Protein AF-A0A842XKR8-F1 (afdb_monomer)

pLDDT: mean 94.89, std 3.18, range [79.81, 97.69]

Radius of gyration: 11.45 Å; Cα contacts (8 Å, |Δi|>4): 57; chains: 1; bounding box: 26×29×23 Å

Mean predicted aligned error: 2.75 Å

Secondary structure (DSSP, 8-state):
-BHHHHHHHHHTT--TT--HHHHHHIIIIIITTTTSEEEEETTEEEE-HHHHHHHHHH-

Structure (mmCIF, N/CA/C/O backbone):
data_AF-A0A842XKR8-F1
#
_entry.id   AF-A0A842XKR8-F1
#
loop_
_atom_site.group_PDB
_atom_site.id
_atom_site.type_symbol
_atom_site.label_atom_id
_atom_site.label_alt_id
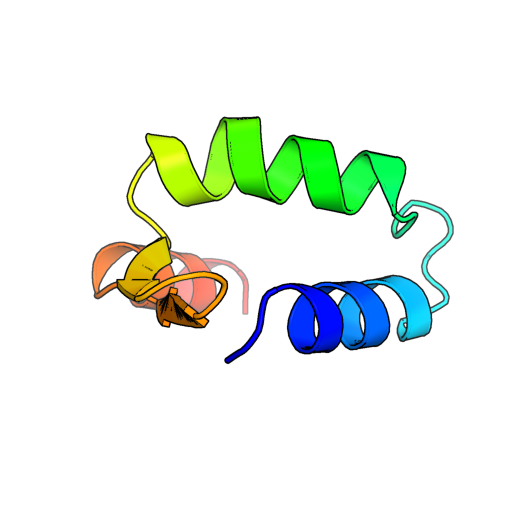_atom_site.label_comp_id
_atom_site.label_asym_id
_atom_site.label_entity_id
_atom_site.label_seq_id
_atom_site.pdbx_PDB_ins_code
_atom_site.Cartn_x
_atom_site.Cartn_y
_atom_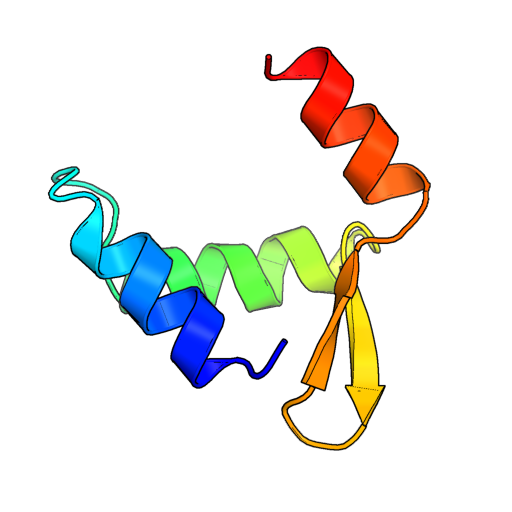site.Cartn_z
_atom_site.occupancy
_atom_site.B_iso_or_equiv
_atom_site.auth_seq_id
_atom_site.auth_comp_id
_atom_site.auth_asym_id
_atom_site.auth_atom_id
_atom_site.pdbx_PDB_model_num
ATOM 1 N N . MET A 1 1 ? -7.029 -2.168 -7.166 1.00 90.06 1 MET A N 1
ATOM 2 C CA . MET A 1 1 ? -5.900 -2.121 -8.126 1.00 90.06 1 MET A CA 1
ATOM 3 C C . MET A 1 1 ? -4.997 -3.318 -7.895 1.00 90.06 1 MET A C 1
ATOM 5 O O . MET A 1 1 ? -4.878 -3.733 -6.741 1.00 90.06 1 MET A O 1
ATOM 9 N N . HIS A 1 2 ? -4.395 -3.884 -8.946 1.00 96.00 2 HIS A N 1
ATOM 10 C CA . HIS A 1 2 ? -3.410 -4.948 -8.760 1.00 96.00 2 HIS A CA 1
ATOM 11 C C . HIS A 1 2 ? -2.086 -4.374 -8.253 1.00 96.00 2 HIS A C 1
ATOM 13 O O . HIS A 1 2 ? -1.702 -3.271 -8.633 1.00 96.00 2 HIS A O 1
ATOM 19 N N . TYR A 1 3 ? -1.377 -5.136 -7.419 1.00 95.25 3 TYR A N 1
ATOM 20 C CA . TYR A 1 3 ? -0.051 -4.781 -6.900 1.00 95.25 3 TYR A CA 1
ATOM 21 C C . TYR A 1 3 ? 0.900 -4.306 -8.001 1.00 95.25 3 TYR A C 1
ATOM 23 O O . TYR A 1 3 ? 1.508 -3.250 -7.875 1.00 95.25 3 TYR A O 1
ATOM 31 N N . THR A 1 4 ? 0.967 -5.059 -9.100 1.00 95.81 4 THR A N 1
ATOM 32 C CA . THR A 1 4 ? 1.841 -4.774 -10.242 1.00 95.81 4 THR A CA 1
ATOM 33 C C . THR A 1 4 ? 1.506 -3.455 -10.922 1.00 95.81 4 THR A C 1
ATOM 35 O O . THR A 1 4 ? 2.405 -2.767 -11.390 1.00 95.81 4 THR A O 1
ATOM 38 N N . ASP A 1 5 ? 0.226 -3.082 -10.976 1.00 95.88 5 ASP A N 1
ATOM 39 C CA . ASP A 1 5 ? -0.191 -1.814 -11.580 1.00 95.88 5 ASP A CA 1
ATOM 40 C C . ASP A 1 5 ? 0.230 -0.638 -10.702 1.00 95.88 5 ASP A C 1
ATOM 42 O O . ASP A 1 5 ? 0.656 0.397 -11.207 1.00 95.88 5 ASP A O 1
ATOM 46 N N . ILE A 1 6 ? 0.117 -0.808 -9.381 1.00 94.56 6 ILE A N 1
ATOM 47 C CA . ILE A 1 6 ? 0.528 0.198 -8.401 1.00 94.56 6 ILE A CA 1
ATOM 48 C C . ILE A 1 6 ? 2.049 0.368 -8.463 1.00 94.56 6 ILE A C 1
ATOM 50 O O . ILE A 1 6 ? 2.521 1.489 -8.621 1.00 94.56 6 ILE A O 1
ATOM 54 N N . GLU A 1 7 ? 2.804 -0.734 -8.426 1.00 95.56 7 GLU A N 1
ATOM 55 C CA . GLU A 1 7 ? 4.267 -0.720 -8.523 1.00 95.56 7 GLU A CA 1
ATOM 56 C C . GLU A 1 7 ? 4.739 -0.011 -9.793 1.00 95.56 7 GLU A C 1
ATOM 58 O O . GLU A 1 7 ? 5.544 0.918 -9.722 1.00 95.56 7 GLU A O 1
ATOM 63 N N . LYS A 1 8 ? 4.195 -0.404 -10.954 1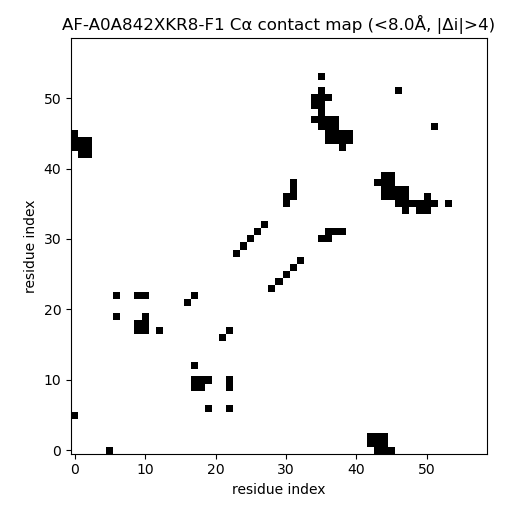.00 95.81 8 LYS A N 1
ATOM 64 C CA . LYS A 1 8 ? 4.542 0.198 -12.247 1.00 95.81 8 LYS A CA 1
ATOM 65 C C . LYS A 1 8 ? 4.282 1.700 -12.253 1.00 95.81 8 LYS A C 1
ATOM 67 O O . LYS A 1 8 ? 5.141 2.454 -12.695 1.00 95.81 8 LYS A O 1
ATOM 72 N N . LYS A 1 9 ? 3.130 2.142 -11.738 1.00 95.12 9 LYS A N 1
ATOM 73 C CA . 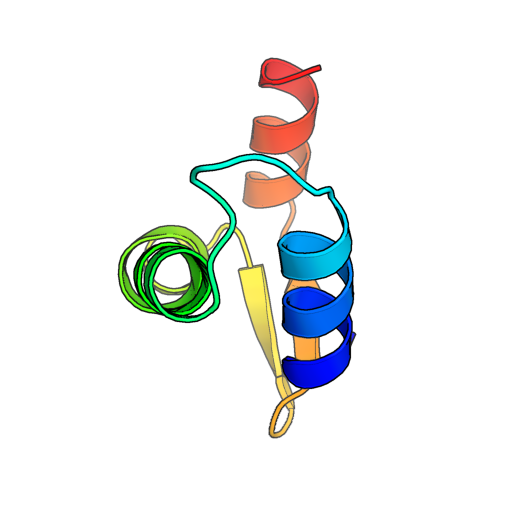LYS A 1 9 ? 2.803 3.571 -11.635 1.00 95.12 9 LYS A CA 1
ATOM 74 C C . LYS A 1 9 ? 3.759 4.315 -10.709 1.00 95.12 9 LYS A C 1
ATOM 76 O O . LYS A 1 9 ? 4.190 5.405 -11.061 1.00 95.12 9 LYS A O 1
ATOM 81 N N . THR A 1 10 ? 4.110 3.740 -9.558 1.00 93.62 10 THR A N 1
ATOM 82 C CA . THR A 1 10 ? 5.046 4.362 -8.613 1.00 93.62 10 THR A CA 1
ATOM 83 C C . THR A 1 10 ? 6.436 4.500 -9.222 1.00 93.62 10 THR A C 1
ATOM 85 O O . THR A 1 10 ? 7.003 5.587 -9.187 1.00 93.62 10 THR A O 1
ATOM 88 N N . VAL A 1 11 ? 6.971 3.442 -9.829 1.00 94.81 11 VAL A N 1
ATOM 89 C CA . VAL A 1 11 ? 8.313 3.470 -10.433 1.00 94.81 11 VAL A CA 1
ATOM 90 C C . VAL A 1 11 ? 8.367 4.389 -11.660 1.00 94.81 11 VAL A C 1
ATOM 92 O O . VAL A 1 11 ? 9.382 5.036 -11.904 1.00 94.81 11 VAL A O 1
ATOM 95 N N . ALA A 1 12 ? 7.255 4.536 -12.388 1.00 95.62 12 ALA A N 1
ATOM 96 C CA . ALA A 1 12 ? 7.148 5.453 -13.523 1.00 95.62 12 ALA A CA 1
ATOM 97 C C . ALA A 1 12 ? 7.149 6.947 -13.141 1.00 95.62 12 ALA A C 1
ATOM 99 O O . ALA A 1 12 ? 7.225 7.790 -14.030 1.00 95.62 12 ALA A O 1
ATOM 100 N N . THR A 1 13 ? 7.094 7.307 -11.852 1.00 90.75 13 THR A N 1
ATOM 101 C CA . THR A 1 13 ? 7.151 8.719 -11.416 1.00 90.75 13 THR A CA 1
ATOM 102 C C . THR A 1 13 ? 8.522 9.378 -11.624 1.00 90.75 13 THR A C 1
ATOM 104 O O . THR A 1 13 ? 8.656 10.575 -11.390 1.00 90.75 13 THR A O 1
ATOM 107 N N . CYS A 1 14 ? 9.544 8.624 -12.056 1.00 85.25 14 CYS A N 1
ATOM 108 C CA . CYS A 1 14 ? 10.919 9.092 -12.293 1.00 85.25 14 CYS A CA 1
ATOM 109 C C . CYS A 1 14 ? 11.586 9.772 -11.081 1.00 85.25 14 CYS A C 1
ATOM 111 O O . CYS A 1 14 ? 12.639 10.398 -11.208 1.00 85.25 14 CYS A O 1
ATOM 113 N N . LEU A 1 15 ? 11.014 9.619 -9.886 1.00 90.75 15 LEU A N 1
ATOM 114 C CA . LEU A 1 15 ? 11.619 10.076 -8.646 1.00 90.75 15 LEU A CA 1
ATOM 115 C C . LEU A 1 15 ? 12.776 9.142 -8.290 1.00 90.75 15 LEU A C 1
ATOM 117 O O . LEU A 1 15 ? 12.621 7.923 -8.257 1.00 90.75 15 LEU A O 1
ATOM 121 N N . ARG A 1 16 ? 13.939 9.711 -7.956 1.00 89.31 16 ARG A N 1
ATOM 122 C CA . ARG A 1 16 ? 15.172 8.944 -7.688 1.00 89.31 16 ARG A CA 1
ATOM 123 C C . ARG A 1 16 ? 15.019 7.907 -6.564 1.00 89.31 16 ARG A C 1
ATOM 125 O O . ARG A 1 16 ? 15.746 6.921 -6.535 1.00 89.31 16 ARG A O 1
ATOM 132 N N . PHE A 1 17 ? 14.070 8.119 -5.652 1.00 89.31 17 PHE A N 1
ATOM 133 C CA . PHE A 1 17 ? 13.767 7.207 -4.548 1.00 89.31 17 PHE A CA 1
ATOM 134 C C . PHE A 1 17 ? 12.679 6.168 -4.875 1.00 89.31 17 PHE A C 1
ATOM 136 O O . PHE A 1 17 ? 12.553 5.178 -4.148 1.00 89.31 17 PHE A O 1
ATOM 143 N N . ALA A 1 18 ? 11.898 6.359 -5.943 1.00 92.38 18 ALA A N 1
ATOM 144 C CA . ALA A 1 18 ? 10.756 5.523 -6.310 1.00 92.38 18 ALA A CA 1
ATOM 145 C C . ALA A 1 18 ? 11.198 4.261 -7.072 1.00 92.38 18 ALA A C 1
ATOM 147 O O . ALA A 1 18 ? 10.877 4.052 -8.235 1.00 92.38 18 ALA A O 1
ATOM 148 N N . THR A 1 19 ? 11.962 3.402 -6.398 1.00 95.44 19 THR A N 1
ATOM 149 C CA . THR A 1 19 ? 12.388 2.095 -6.924 1.00 95.44 19 THR A CA 1
ATOM 150 C C .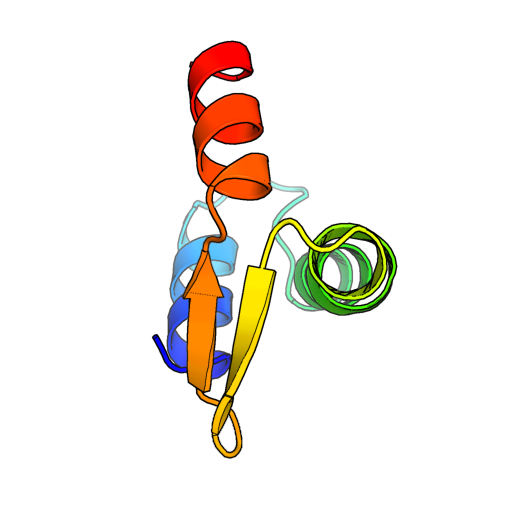 THR A 1 19 ? 11.420 0.987 -6.507 1.00 95.44 19 THR A C 1
ATOM 152 O O . THR A 1 19 ? 10.725 1.125 -5.497 1.00 95.44 19 THR A O 1
ATOM 155 N N . SER A 1 20 ? 11.422 -0.153 -7.209 1.00 95.38 20 SER A N 1
ATOM 156 C CA . SER A 1 20 ? 10.659 -1.350 -6.803 1.00 95.38 20 SER A CA 1
ATOM 157 C C . SER A 1 20 ? 10.967 -1.796 -5.372 1.00 95.38 20 SER A C 1
ATOM 159 O O . SER A 1 20 ? 10.061 -2.163 -4.626 1.00 95.38 20 SER A O 1
ATOM 161 N N . ASN A 1 21 ? 12.230 -1.704 -4.939 1.00 95.38 21 ASN A N 1
ATOM 162 C CA . ASN A 1 21 ? 12.621 -2.059 -3.573 1.00 95.38 21 ASN A CA 1
ATOM 163 C C . ASN A 1 21 ? 12.025 -1.099 -2.540 1.00 95.38 21 ASN A C 1
ATOM 165 O O . ASN A 1 21 ? 11.491 -1.546 -1.522 1.00 95.38 21 ASN A O 1
ATOM 169 N N . THR A 1 22 ? 12.088 0.208 -2.805 1.00 95.12 22 THR A N 1
ATOM 170 C CA . THR A 1 22 ? 11.463 1.216 -1.941 1.00 95.12 22 THR A CA 1
ATOM 171 C C . THR A 1 22 ? 9.955 1.009 -1.891 1.00 95.12 22 THR A C 1
ATOM 173 O O . THR A 1 22 ? 9.386 0.959 -0.804 1.00 95.12 22 THR A O 1
ATOM 176 N N . PHE A 1 23 ? 9.317 0.828 -3.050 1.00 95.56 23 PHE A N 1
ATOM 177 C CA . PHE A 1 23 ? 7.887 0.561 -3.145 1.00 95.56 23 PHE A CA 1
ATOM 178 C C . PHE A 1 23 ? 7.503 -0.669 -2.325 1.00 95.56 23 PHE A C 1
ATOM 180 O O . PHE A 1 23 ? 6.605 -0.586 -1.497 1.00 95.56 23 PHE A O 1
ATOM 187 N N . ARG A 1 24 ? 8.210 -1.791 -2.492 1.00 96.12 24 ARG A N 1
ATOM 188 C CA . ARG A 1 24 ? 7.936 -3.032 -1.762 1.00 96.12 24 ARG A CA 1
ATOM 189 C C . ARG A 1 24 ? 8.031 -2.837 -0.248 1.00 96.12 24 ARG A C 1
ATOM 191 O O . ARG A 1 24 ? 7.112 -3.267 0.445 1.00 96.12 24 ARG A O 1
ATOM 198 N N . LYS A 1 25 ? 9.086 -2.176 0.245 1.00 96.56 2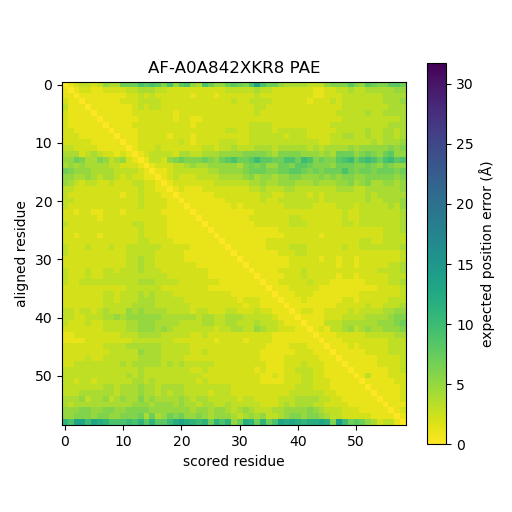5 LYS A N 1
ATOM 199 C CA . LYS A 1 25 ? 9.233 -1.856 1.676 1.00 96.56 25 LYS A CA 1
ATOM 200 C C . LYS A 1 25 ? 8.084 -0.983 2.172 1.00 96.56 25 LYS A C 1
ATOM 202 O O . LYS A 1 25 ? 7.394 -1.346 3.111 1.00 96.56 25 LYS A O 1
ATOM 207 N N . GLN A 1 26 ? 7.799 0.127 1.492 1.00 95.56 26 GLN A N 1
ATOM 208 C CA . GLN A 1 26 ? 6.697 1.013 1.882 1.00 95.56 26 GLN A CA 1
ATOM 209 C C . GLN A 1 26 ? 5.342 0.296 1.848 1.00 95.56 26 GLN A C 1
ATOM 211 O O . GLN A 1 26 ? 4.511 0.466 2.735 1.00 95.56 26 GLN A O 1
ATOM 216 N N . PHE A 1 27 ? 5.117 -0.552 0.850 1.00 96.62 27 PHE A N 1
ATOM 217 C CA . PHE A 1 27 ? 3.861 -1.262 0.677 1.00 96.62 27 PHE A CA 1
ATOM 218 C C . PHE A 1 27 ? 3.627 -2.308 1.772 1.00 96.62 27 PHE A C 1
ATOM 220 O O . PHE A 1 27 ? 2.564 -2.310 2.394 1.00 96.62 27 PHE A O 1
ATOM 227 N N . TYR A 1 28 ? 4.603 -3.191 2.006 1.00 96.31 28 TYR A N 1
ATOM 228 C CA . TYR A 1 28 ? 4.452 -4.322 2.924 1.00 96.31 28 TYR A CA 1
ATOM 229 C C . TYR A 1 28 ? 4.817 -4.008 4.369 1.00 96.31 28 TYR A C 1
ATOM 231 O O . TYR A 1 28 ? 4.239 -4.636 5.248 1.00 96.31 28 TYR A O 1
ATOM 239 N N . ASP A 1 29 ? 5.702 -3.044 4.619 1.00 97.44 29 ASP A N 1
ATOM 240 C CA . ASP A 1 29 ? 6.177 -2.744 5.974 1.00 97.44 29 ASP A CA 1
ATOM 241 C C . ASP A 1 29 ? 5.438 -1.543 6.582 1.00 97.44 29 ASP A C 1
ATOM 243 O O . ASP A 1 29 ? 5.341 -1.431 7.802 1.00 97.44 29 ASP A O 1
ATOM 247 N N . TYR A 1 30 ? 4.867 -0.658 5.752 1.00 96.12 30 TYR A N 1
ATOM 248 C CA . TYR A 1 30 ? 4.177 0.543 6.223 1.00 96.12 30 TYR A CA 1
ATOM 249 C C . TYR A 1 30 ? 2.693 0.577 5.850 1.00 96.12 30 TYR A C 1
ATOM 251 O O . TYR A 1 30 ? 1.840 0.546 6.735 1.00 96.12 30 TYR A O 1
ATOM 259 N N . LEU A 1 31 ? 2.347 0.626 4.563 1.00 96.38 31 LEU A N 1
ATOM 260 C CA . LEU A 1 31 ? 0.972 0.887 4.129 1.00 96.38 31 LEU A CA 1
ATOM 261 C C . LEU A 1 31 ? 0.004 -0.231 4.526 1.00 96.38 31 LEU A C 1
ATOM 263 O O . LEU A 1 31 ? -1.089 0.050 5.029 1.00 96.38 31 LEU A O 1
ATOM 267 N N . LEU A 1 32 ? 0.397 -1.485 4.292 1.00 96.19 32 LEU A N 1
ATOM 268 C CA . LEU A 1 32 ? -0.442 -2.646 4.569 1.00 96.19 32 LEU A CA 1
ATOM 269 C C . LEU A 1 32 ? -0.573 -2.928 6.079 1.00 96.19 32 LEU A C 1
ATOM 271 O O . LEU A 1 32 ? -1.713 -3.017 6.536 1.00 96.19 32 LEU A O 1
ATOM 275 N N . PRO A 1 33 ? 0.510 -3.004 6.883 1.00 97.44 33 PRO A N 1
ATOM 276 C CA . PRO A 1 33 ? 0.391 -3.292 8.315 1.00 97.44 33 PRO A CA 1
ATOM 277 C C . PRO A 1 33 ? -0.299 -2.174 9.097 1.00 97.44 33 PRO A C 1
ATOM 279 O O . PRO A 1 33 ? -1.073 -2.451 10.008 1.00 97.44 33 PRO A O 1
ATOM 282 N N . ASN A 1 34 ? -0.091 -0.907 8.716 1.00 96.88 34 ASN A N 1
ATOM 283 C CA . ASN A 1 34 ? -0.760 0.219 9.376 1.00 96.88 34 ASN A CA 1
ATOM 284 C C . ASN A 1 34 ? -2.221 0.405 8.933 1.00 96.88 34 ASN A C 1
ATOM 286 O O . ASN A 1 34 ? -2.901 1.309 9.434 1.00 96.88 34 ASN A O 1
ATOM 290 N N . GLY A 1 35 ? -2.716 -0.422 8.006 1.00 96.94 35 GLY A N 1
ATOM 291 C CA . GLY A 1 35 ? -4.110 -0.428 7.573 1.00 96.94 35 GLY A CA 1
ATOM 292 C C . GLY A 1 35 ? -4.508 0.754 6.689 1.00 96.94 35 GLY A C 1
ATOM 293 O O . GLY A 1 35 ? -5.698 1.052 6.587 1.00 96.94 35 GLY A O 1
ATOM 294 N N . TYR A 1 36 ? -3.555 1.436 6.048 1.00 97.50 36 TYR A N 1
ATOM 295 C CA . TYR A 1 36 ? -3.848 2.481 5.055 1.00 97.50 36 TYR A CA 1
ATOM 296 C C . TYR A 1 36 ? -4.378 1.885 3.747 1.00 97.50 36 TYR A C 1
ATOM 298 O O . TYR A 1 36 ? -5.206 2.480 3.057 1.00 97.50 36 TYR A O 1
ATOM 306 N N . ILE A 1 37 ? -3.943 0.667 3.438 1.00 96.75 37 ILE A N 1
ATOM 307 C CA . ILE A 1 37 ? -4.475 -0.157 2.358 1.00 96.75 37 ILE A CA 1
ATOM 308 C C . ILE A 1 37 ? -4.894 -1.512 2.915 1.00 96.75 37 ILE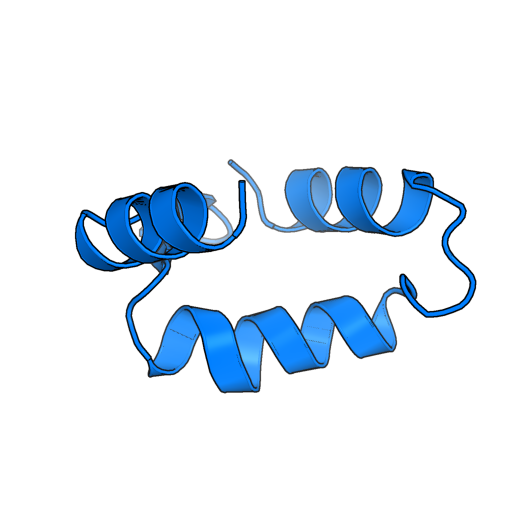 A C 1
ATOM 310 O O . ILE A 1 37 ? -4.363 -1.982 3.919 1.00 96.75 37 ILE A O 1
ATOM 314 N N . LYS A 1 38 ? -5.834 -2.168 2.240 1.00 97.31 38 LYS A N 1
ATOM 315 C CA . LYS A 1 38 ? -6.254 -3.531 2.560 1.00 97.31 38 LYS A CA 1
ATOM 316 C C . LYS A 1 38 ? -6.237 -4.416 1.328 1.00 97.31 38 LYS A C 1
ATOM 318 O O . LYS A 1 38 ? -6.569 -3.980 0.222 1.00 97.31 38 LYS A O 1
ATOM 323 N N . ARG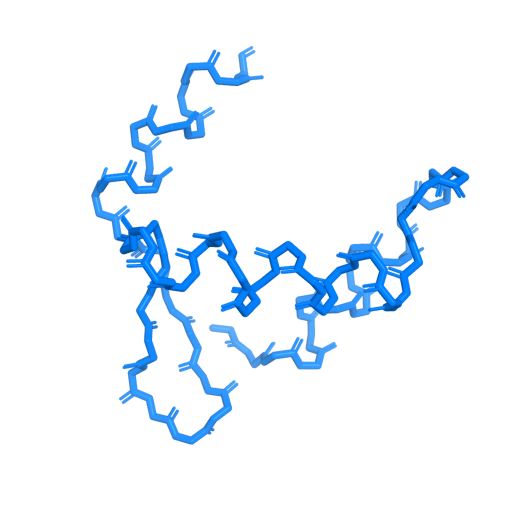 A 1 39 ? -5.878 -5.681 1.533 1.00 96.88 39 ARG A N 1
ATOM 324 C CA . ARG A 1 39 ? -5.974 -6.724 0.514 1.00 96.88 39 ARG A CA 1
ATOM 325 C C . ARG A 1 39 ? -7.423 -7.201 0.429 1.00 96.88 39 ARG A C 1
ATOM 327 O O . ARG A 1 39 ? -7.970 -7.653 1.426 1.00 96.88 39 ARG A O 1
ATOM 334 N N . VAL A 1 40 ? -8.037 -7.083 -0.747 1.00 97.06 40 VAL A N 1
ATOM 335 C CA . VAL A 1 40 ? -9.429 -7.520 -0.982 1.00 97.06 40 VAL A CA 1
ATOM 336 C C . VAL A 1 40 ? -9.499 -8.880 -1.673 1.00 97.06 40 VAL A C 1
ATOM 338 O O . VAL A 1 40 ? -10.445 -9.627 -1.467 1.00 97.06 40 VAL A O 1
ATOM 341 N N . SER A 1 41 ? -8.479 -9.227 -2.460 1.00 96.19 41 SER A N 1
ATOM 342 C CA . SER A 1 41 ? -8.304 -10.554 -3.054 1.00 96.19 41 SER A CA 1
ATOM 343 C C . SER A 1 41 ? -6.818 -10.809 -3.339 1.00 96.19 41 SER A C 1
ATOM 345 O O . SER A 1 41 ? -5.942 -10.040 -2.925 1.00 96.19 41 SER A O 1
ATOM 347 N N . ARG A 1 42 ? -6.463 -11.919 -3.996 1.00 93.81 42 ARG A N 1
ATOM 348 C CA . ARG A 1 42 ? -5.060 -12.202 -4.332 1.00 93.81 42 ARG A CA 1
ATOM 349 C C . ARG A 1 42 ? -4.502 -11.130 -5.270 1.00 93.81 42 ARG A C 1
ATOM 351 O O . ARG A 1 42 ? -4.932 -11.006 -6.406 1.00 93.81 42 ARG A O 1
ATOM 358 N N . GLY A 1 43 ? -3.524 -10.371 -4.774 1.00 93.06 43 GLY A N 1
ATOM 359 C CA . GLY A 1 43 ? -2.852 -9.321 -5.538 1.00 93.06 43 GLY A CA 1
ATOM 360 C C . GLY A 1 43 ? -3.670 -8.046 -5.747 1.00 93.06 43 GLY A C 1
ATOM 361 O O . GLY A 1 43 ? -3.130 -7.113 -6.331 1.00 93.06 43 GLY A O 1
ATOM 362 N N . VAL A 1 44 ? -4.916 -7.969 -5.266 1.00 97.00 44 VAL A N 1
ATOM 363 C CA . VAL A 1 44 ? -5.778 -6.787 -5.413 1.00 97.00 44 VAL A CA 1
ATOM 364 C C . VAL A 1 44 ? -5.912 -6.063 -4.082 1.00 97.00 44 VAL A C 1
ATOM 366 O O . VAL A 1 44 ? -6.271 -6.654 -3.059 1.00 97.00 44 VAL A O 1
ATOM 369 N N . TYR A 1 45 ? -5.666 -4.758 -4.126 1.00 97.06 45 TYR A N 1
ATOM 370 C CA . TYR A 1 45 ? -5.662 -3.880 -2.965 1.00 97.06 45 TYR A CA 1
ATOM 371 C C . TYR A 1 45 ? -6.597 -2.685 -3.164 1.00 97.06 45 TYR A C 1
ATOM 373 O O . TYR A 1 45 ? -6.840 -2.243 -4.297 1.00 97.06 45 TYR A O 1
ATOM 381 N N . LYS A 1 46 ? -7.121 -2.176 -2.046 1.00 97.12 46 LYS A N 1
ATOM 382 C CA . LYS A 1 46 ? -7.960 -0.976 -1.965 1.00 97.12 46 LYS A CA 1
ATOM 383 C C . LYS A 1 46 ? -7.465 -0.081 -0.826 1.00 97.12 46 LYS A C 1
ATOM 385 O O . LYS A 1 46 ? -7.049 -0.598 0.210 1.00 97.12 46 LYS A O 1
ATOM 390 N N . ILE A 1 47 ? -7.533 1.234 -1.016 1.00 96.50 47 ILE A N 1
ATOM 391 C CA . ILE A 1 47 ? -7.314 2.208 0.057 1.00 96.50 47 ILE A CA 1
ATOM 392 C C . ILE A 1 47 ? -8.427 2.089 1.112 1.00 96.50 47 ILE A C 1
ATOM 394 O O . ILE A 1 47 ? -9.559 1.700 0.802 1.00 96.50 47 ILE A O 1
ATOM 398 N N . THR A 1 48 ? -8.090 2.330 2.373 1.00 97.69 48 THR A N 1
ATOM 399 C CA . THR A 1 48 ? -9.062 2.401 3.471 1.00 97.69 48 THR A CA 1
ATOM 400 C C . THR A 1 48 ? -9.415 3.857 3.761 1.00 97.69 48 THR A C 1
ATOM 402 O O . THR A 1 48 ? -8.683 4.755 3.363 1.00 97.69 48 THR A O 1
ATOM 405 N N . GLN A 1 49 ? -10.472 4.104 4.539 1.00 97.50 49 GLN A N 1
ATOM 406 C CA . GLN A 1 49 ? -10.788 5.459 5.018 1.00 97.50 49 GLN A CA 1
ATOM 407 C C . GLN A 1 49 ? -9.615 6.104 5.776 1.00 97.50 49 GLN A C 1
ATOM 409 O O . GLN A 1 49 ? -9.405 7.310 5.703 1.00 97.50 49 GLN A O 1
ATOM 414 N N . LYS A 1 50 ? -8.812 5.302 6.493 1.00 96.88 50 LYS A N 1
ATOM 415 C CA . LYS A 1 50 ? -7.590 5.780 7.156 1.00 96.88 50 LYS A CA 1
ATOM 416 C C . LYS A 1 50 ? -6.546 6.235 6.131 1.00 96.88 50 LYS A C 1
ATOM 418 O O . LYS A 1 50 ? -5.903 7.258 6.334 1.00 96.88 50 LYS A O 1
ATOM 423 N N . GLY A 1 51 ? -6.380 5.478 5.047 1.00 96.50 51 GLY A N 1
ATOM 424 C CA . GLY A 1 51 ? -5.511 5.851 3.930 1.00 96.50 51 GLY A CA 1
ATOM 425 C C . GLY A 1 51 ? -5.987 7.104 3.200 1.00 96.50 51 GLY A C 1
ATOM 426 O O . GLY A 1 51 ? -5.164 7.942 2.859 1.00 96.50 51 GLY A O 1
ATOM 427 N N . GLU A 1 52 ? -7.297 7.262 3.011 1.00 97.00 52 GLU A N 1
ATOM 428 C CA . GLU A 1 52 ? -7.885 8.458 2.393 1.00 97.00 52 GLU A CA 1
ATOM 429 C C . GLU A 1 52 ? -7.607 9.714 3.229 1.00 97.00 52 GLU A C 1
ATOM 431 O O . GLU A 1 52 ? -7.136 10.705 2.683 1.00 97.00 52 GLU A O 1
ATOM 436 N N . LYS A 1 53 ? -7.770 9.645 4.558 1.00 96.81 53 LYS A N 1
ATOM 437 C CA . LYS A 1 53 ? -7.398 10.749 5.463 1.00 96.81 53 LYS A CA 1
ATOM 438 C C . LYS A 1 53 ? -5.907 11.082 5.418 1.00 96.81 53 LYS A C 1
ATOM 440 O O . LYS A 1 53 ? -5.535 12.245 5.459 1.00 96.81 53 LYS A O 1
ATOM 445 N N . LEU A 1 54 ? -5.041 10.066 5.348 1.00 94.31 54 LEU A N 1
ATOM 446 C CA . LEU A 1 54 ? -3.602 10.296 5.193 1.00 94.31 54 LEU A CA 1
ATOM 447 C C . LEU A 1 54 ? -3.301 11.019 3.874 1.00 94.31 54 LEU A C 1
ATOM 449 O O . LEU A 1 54 ? -2.478 11.925 3.855 1.00 94.31 54 LEU A O 1
ATOM 453 N N . LEU A 1 55 ? -3.964 10.623 2.786 1.00 93.94 55 LEU A N 1
ATOM 454 C CA . LEU A 1 55 ? -3.798 11.259 1.482 1.00 93.94 55 LEU A CA 1
ATOM 455 C C . LEU A 1 55 ? -4.250 12.725 1.499 1.00 93.94 55 LEU A C 1
ATOM 457 O O . LEU A 1 55 ? -3.587 13.555 0.894 1.00 93.94 55 LEU A O 1
ATOM 461 N N . GLU A 1 56 ? -5.332 13.041 2.211 1.00 95.69 56 GLU A N 1
ATOM 462 C CA . GLU A 1 56 ? -5.809 14.417 2.401 1.00 95.69 56 GLU A CA 1
ATOM 463 C C . GLU A 1 56 ? -4.786 15.298 3.132 1.00 95.69 56 GLU A C 1
ATOM 465 O O . GLU A 1 56 ? -4.622 16.452 2.772 1.00 95.69 56 GLU A O 1
ATOM 470 N N . ILE A 1 57 ? -4.058 14.752 4.112 1.00 95.00 57 ILE A N 1
ATOM 471 C CA . ILE A 1 57 ? -3.017 15.484 4.860 1.00 95.00 57 ILE A CA 1
ATOM 472 C C . ILE A 1 57 ? -1.749 15.718 4.019 1.00 95.00 57 ILE A C 1
ATOM 474 O O . ILE A 1 57 ? -1.001 16.658 4.276 1.00 95.00 57 ILE A O 1
ATOM 478 N N . LEU A 1 58 ? -1.458 14.826 3.068 1.00 89.75 58 LEU A N 1
ATOM 479 C CA . LEU A 1 58 ? -0.252 14.882 2.234 1.00 89.75 58 LEU A CA 1
ATOM 480 C C . LEU A 1 58 ? -0.409 15.754 0.975 1.00 89.75 58 LEU A C 1
ATOM 482 O O . LEU A 1 58 ? 0.600 16.007 0.314 1.00 89.75 58 LEU A O 1
ATOM 486 N N . ASN A 1 59 ? -1.636 16.159 0.639 1.00 79.81 59 ASN A N 1
ATOM 487 C CA . ASN A 1 59 ? -1.971 17.030 -0.493 1.00 79.81 59 ASN A CA 1
ATOM 488 C C . ASN A 1 59 ? -2.127 18.486 -0.046 1.00 79.81 59 ASN A C 1
ATOM 490 O O . ASN A 1 59 ? -1.811 19.364 -0.878 1.00 79.81 59 ASN A O 1
#

Foldseek 3Di:
DFQVVVLVVQCVVPPPQSHSVNSVCCVPVPCDVVQQKHDPDVRDIDGDPNVVVVVVVVD

Solvent-accessible surface area (backbone a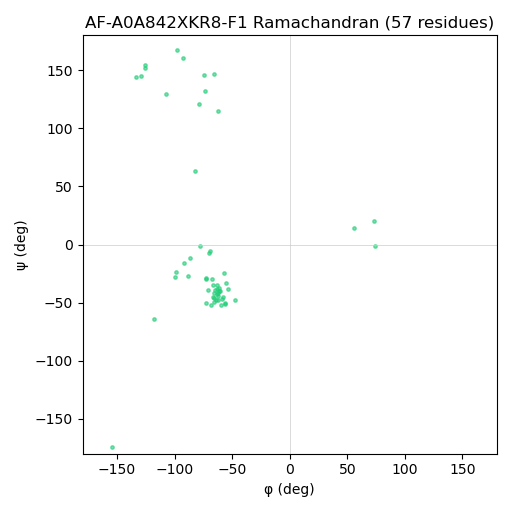toms only — not comparable to full-atom values): 3351 Å² total; per-residue (Å²): 87,44,53,68,59,52,50,53,56,49,41,67,65,73,47,95,72,39,38,71,68,49,49,51,49,46,44,63,70,43,36,41,72,72,47,26,29,44,78,79,52,94,61,28,40,43,77,30,75,63,28,51,54,52,51,63,73,76,106

Nearest PDB structures (foldseek):
  5jr3-assembly1_A  TM=4.900E-01  e=1.172E+00  Streptomyces peucetius
  4wxh-assembly1_A  TM=5.197E-01  e=1.444E+00  Streptomyces peucetius
  4jqf-assembly1_A  TM=6.739E-01  e=5.049E+00  Homo sapiens
  5hlt-assembly2_B  TM=6.419E-01  e=5.803E+00  Bacillus pumilus

Sequence (59 aa):
MHYTDIEKKTVATCLRFATSNTFRKQFYDYLLPNGYIKRVSRGVYKITQKGEKLLEILN